Protein AF-A0A969ILG6-F1 (afdb_monomer_lite)

Radius of gyration: 17.16 Å; chains: 1; bounding box: 40×17×51 Å

Secondary structure (DSSP, 8-state):
-------HHHHHHHHHHHHHHHHHHHIIIIIHHHIIIIIS---THHHHHHHHHHHHHGGGHHHHHHHHHSSS-SHHHHHHHHHHHHHHHHHHHHHHHHHTT-HHHHHHHHHHHHT-

Foldseek 3Di:
DPPPDCDPVNVVVVVVLVVLLVVLVCCLPPVLLCCCCPVLVHDNVLSVVLLVLLVVLCVCVVVLVVVCVPDPHNVVVSVVVSVLSVQLSVQLVVLSVVCSVPVPVSSVSNSVSSND

pLDDT: mean 93.92, std 8.71, range [44.72, 98.06]

Sequence (116 aa):
MNDAAFGWPSIMRLGLVQAALGAVVVLTTSTLNRVMVIELALPAVVPGALVGLHYGIQLLRPRFGYGSDASPRRTPWIVAGMAILATGGTAAAVATAWAATDPIPGIALAAVAFAL

Structure (mmCIF, N/CA/C/O backbone):
data_AF-A0A969ILG6-F1
#
_entry.id   AF-A0A969ILG6-F1
#
loop_
_atom_site.group_PDB
_atom_site.id
_atom_site.type_symbol
_atom_site.label_atom_id
_atom_site.label_alt_id
_atom_site.label_comp_id
_atom_site.label_asym_id
_atom_site.label_entity_id
_atom_site.label_seq_id
_atom_site.pdbx_PDB_ins_code
_atom_site.Cartn_x
_atom_site.Cartn_y
_atom_site.Cartn_z
_atom_site.occupancy
_atom_site.B_iso_or_equiv
_atom_site.auth_seq_id
_atom_site.auth_comp_id
_atom_site.auth_asym_id
_atom_site.auth_atom_id
_atom_site.pdbx_PDB_model_num
ATOM 1 N N . MET A 1 1 ? 21.491 3.549 -31.336 1.00 44.72 1 MET A N 1
ATOM 2 C CA . MET A 1 1 ? 20.850 3.577 -30.007 1.00 44.72 1 MET A CA 1
ATOM 3 C C . MET A 1 1 ? 21.910 3.144 -29.015 1.00 44.72 1 MET A C 1
ATOM 5 O O . MET A 1 1 ? 22.473 2.077 -29.204 1.00 44.72 1 MET A O 1
ATOM 9 N N . ASN A 1 2 ? 22.287 4.000 -28.062 1.00 45.72 2 ASN A N 1
ATOM 10 C CA . ASN A 1 2 ? 23.213 3.598 -27.001 1.00 45.72 2 ASN A CA 1
ATOM 11 C C . ASN A 1 2 ? 22.433 2.717 -26.026 1.00 45.72 2 ASN A C 1
ATOM 13 O O . ASN A 1 2 ? 21.832 3.223 -25.079 1.00 45.72 2 ASN A O 1
ATOM 17 N N . ASP A 1 3 ? 22.402 1.417 -26.294 1.00 55.47 3 ASP A N 1
ATOM 18 C CA . ASP A 1 3 ? 21.864 0.429 -25.370 1.00 55.47 3 ASP A CA 1
ATOM 19 C C . ASP A 1 3 ? 22.852 0.313 -24.209 1.00 55.47 3 ASP A C 1
ATOM 21 O O . ASP A 1 3 ? 23.788 -0.484 -24.229 1.00 55.47 3 ASP A O 1
ATOM 25 N N . ALA A 1 4 ? 22.702 1.186 -23.209 1.00 64.56 4 ALA A N 1
ATOM 26 C CA . ALA A 1 4 ? 23.406 1.033 -21.947 1.00 64.56 4 ALA A CA 1
ATOM 27 C C . ALA A 1 4 ? 23.023 -0.340 -21.381 1.00 64.56 4 ALA A C 1
ATOM 29 O O . ALA A 1 4 ? 21.899 -0.536 -20.914 1.00 64.56 4 ALA A O 1
ATOM 30 N N . ALA A 1 5 ? 23.940 -1.301 -21.501 1.00 65.94 5 ALA A N 1
ATOM 31 C CA . ALA A 1 5 ? 23.717 -2.680 -21.107 1.00 65.94 5 ALA A CA 1
ATOM 32 C C . ALA A 1 5 ? 23.199 -2.740 -19.664 1.00 65.94 5 ALA A C 1
ATOM 34 O O . ALA A 1 5 ? 23.702 -2.051 -18.770 1.00 65.94 5 ALA A O 1
ATOM 35 N N . PHE A 1 6 ? 22.175 -3.561 -19.437 1.00 80.88 6 PHE A N 1
ATOM 36 C CA . PHE A 1 6 ? 21.646 -3.845 -18.109 1.00 80.88 6 PHE A CA 1
ATOM 37 C C . PHE A 1 6 ? 22.761 -4.437 -17.232 1.00 80.88 6 PHE A C 1
ATOM 39 O O . PHE A 1 6 ? 23.090 -5.614 -17.332 1.00 80.88 6 PHE A O 1
ATOM 46 N N . GLY A 1 7 ? 23.392 -3.590 -16.418 1.00 90.62 7 GLY A N 1
ATOM 47 C CA . GLY A 1 7 ? 24.509 -3.961 -15.549 1.00 90.62 7 GLY A CA 1
ATOM 48 C C . GLY A 1 7 ? 24.126 -4.051 -14.072 1.00 90.62 7 GLY A C 1
ATOM 49 O O . GLY A 1 7 ? 23.025 -3.667 -13.667 1.00 90.62 7 GLY A O 1
ATOM 50 N N . TRP A 1 8 ? 25.082 -4.480 -13.246 1.00 93.94 8 TRP A N 1
ATOM 51 C CA . TRP A 1 8 ? 24.955 -4.593 -11.785 1.00 93.94 8 TRP A CA 1
ATOM 52 C C . TRP A 1 8 ? 24.302 -3.386 -11.080 1.00 93.94 8 TRP A C 1
ATOM 54 O O . TRP A 1 8 ? 23.424 -3.614 -10.244 1.00 93.94 8 TRP A O 1
ATOM 64 N N . PRO A 1 9 ? 24.607 -2.115 -11.428 1.00 91.94 9 PRO A N 1
ATOM 65 C CA . PRO A 1 9 ? 23.936 -0.969 -10.807 1.00 91.94 9 PRO A CA 1
ATOM 66 C C . PRO A 1 9 ? 22.418 -0.937 -11.050 1.00 91.94 9 PRO A C 1
ATOM 68 O O . PRO A 1 9 ? 21.650 -0.524 -10.181 1.00 91.94 9 PRO A O 1
ATOM 71 N N . SER A 1 10 ? 21.962 -1.404 -12.219 1.00 91.06 10 SER A N 1
ATOM 72 C CA . SER A 1 10 ? 20.531 -1.473 -12.542 1.00 91.06 10 SER A CA 1
ATOM 73 C C . SER A 1 10 ? 19.826 -2.569 -11.746 1.00 91.06 10 SER A C 1
ATOM 75 O O . SER A 1 10 ? 18.716 -2.343 -11.264 1.00 91.06 10 SER A O 1
ATOM 77 N N . ILE A 1 11 ? 20.486 -3.718 -11.560 1.00 93.00 11 ILE A N 1
ATOM 78 C CA . ILE A 1 11 ? 19.993 -4.819 -10.719 1.00 93.00 11 ILE A CA 1
ATOM 79 C C . ILE A 1 11 ? 19.838 -4.341 -9.277 1.00 93.00 11 ILE A C 1
ATOM 81 O O . ILE A 1 11 ? 18.769 -4.497 -8.698 1.00 93.00 11 ILE A O 1
ATOM 85 N N . MET A 1 12 ? 20.868 -3.699 -8.722 1.00 95.56 12 MET A N 1
ATOM 86 C CA . MET A 1 12 ? 20.839 -3.188 -7.351 1.00 95.56 12 MET A CA 1
ATOM 87 C C . MET A 1 12 ? 19.710 -2.171 -7.145 1.00 95.56 12 MET A C 1
ATOM 89 O O . MET A 1 12 ? 18.965 -2.270 -6.174 1.00 95.56 12 MET A O 1
ATOM 93 N N . ARG A 1 13 ? 19.498 -1.252 -8.097 1.00 94.00 13 ARG A N 1
ATOM 94 C CA . ARG A 1 13 ? 18.376 -0.300 -8.052 1.00 94.00 13 ARG A CA 1
ATOM 95 C C . ARG A 1 13 ? 17.011 -0.998 -8.034 1.00 94.00 13 ARG A C 1
ATOM 97 O O . ARG A 1 13 ? 16.151 -0.618 -7.248 1.00 94.00 13 ARG A O 1
ATOM 104 N N . LEU A 1 14 ? 16.801 -2.006 -8.884 1.00 94.50 14 LEU A N 1
ATOM 105 C CA . LEU A 1 14 ? 15.550 -2.776 -8.896 1.00 94.50 14 LEU A CA 1
ATOM 106 C C . LEU A 1 14 ? 15.390 -3.635 -7.632 1.00 94.50 14 LEU A C 1
ATOM 108 O O . LEU A 1 14 ? 14.281 -3.752 -7.116 1.00 94.50 14 LEU A O 1
ATOM 112 N N . GLY A 1 15 ? 16.487 -4.175 -7.099 1.00 96.38 15 GLY A N 1
ATOM 113 C CA . GLY A 1 15 ? 16.512 -4.907 -5.834 1.00 96.38 15 GLY A CA 1
ATOM 114 C C . GLY A 1 15 ? 16.075 -4.046 -4.649 1.00 96.38 15 GLY A C 1
ATOM 115 O O . GLY A 1 15 ? 15.280 -4.499 -3.833 1.00 96.38 15 GLY A O 1
ATOM 116 N N . LEU A 1 16 ? 16.503 -2.781 -4.594 1.00 96.31 16 LEU A N 1
ATOM 117 C CA . LEU A 1 16 ? 16.055 -1.832 -3.566 1.00 96.31 16 LEU A CA 1
ATOM 118 C C . LEU A 1 16 ? 14.549 -1.553 -3.652 1.00 96.31 16 LEU A C 1
ATOM 120 O O . LEU A 1 16 ? 13.880 -1.483 -2.624 1.00 96.31 16 LEU A O 1
ATOM 124 N N . VAL A 1 17 ? 13.997 -1.448 -4.865 1.00 96.94 17 VAL A N 1
ATOM 125 C CA . VAL A 1 17 ? 12.544 -1.307 -5.061 1.00 96.94 17 VAL A CA 1
ATOM 126 C C . VAL A 1 17 ? 11.803 -2.548 -4.556 1.00 96.94 17 VAL A C 1
ATOM 128 O O . VAL A 1 17 ? 10.800 -2.414 -3.863 1.00 96.94 17 VAL A O 1
ATOM 131 N N . GLN A 1 18 ? 12.302 -3.751 -4.853 1.00 97.00 18 GLN A N 1
ATOM 132 C CA . GLN A 1 18 ? 11.703 -4.996 -4.358 1.00 97.00 18 GLN A CA 1
ATOM 133 C C . GLN A 1 18 ? 11.790 -5.120 -2.833 1.00 97.00 18 GLN A C 1
ATOM 135 O O . GLN A 1 18 ? 10.816 -5.517 -2.198 1.00 97.00 18 GLN A O 1
ATOM 140 N N . ALA A 1 19 ? 12.917 -4.728 -2.235 1.00 97.25 19 ALA A N 1
ATOM 141 C CA . ALA A 1 19 ? 13.068 -4.690 -0.785 1.00 97.25 19 ALA A CA 1
ATOM 142 C C . ALA A 1 19 ? 12.061 -3.724 -0.140 1.00 97.25 19 ALA A C 1
ATOM 144 O O . ALA A 1 19 ? 11.412 -4.081 0.841 1.00 97.25 19 ALA A O 1
ATOM 145 N N . ALA A 1 20 ? 11.874 -2.534 -0.721 1.00 96.38 20 ALA A N 1
ATOM 146 C CA . ALA A 1 20 ? 10.885 -1.567 -0.252 1.00 96.38 20 ALA A CA 1
ATOM 147 C C . ALA A 1 20 ? 9.447 -2.098 -0.377 1.00 96.38 20 ALA A C 1
ATOM 149 O O . ALA A 1 20 ? 8.667 -1.980 0.565 1.00 96.38 20 ALA A O 1
ATOM 150 N N . LEU A 1 21 ? 9.108 -2.729 -1.506 1.00 96.56 21 LEU A N 1
ATOM 151 C CA . LEU A 1 21 ? 7.799 -3.348 -1.719 1.00 96.56 21 LEU A CA 1
ATOM 152 C C . LEU A 1 21 ? 7.528 -4.429 -0.665 1.00 96.56 21 LEU A C 1
ATOM 154 O O . LEU A 1 21 ? 6.480 -4.413 -0.022 1.00 96.56 21 LEU A O 1
ATOM 158 N N . GLY A 1 22 ? 8.495 -5.321 -0.433 1.00 95.69 22 GLY A N 1
ATOM 159 C CA . GLY A 1 22 ? 8.397 -6.357 0.595 1.00 95.69 22 GLY A CA 1
ATOM 160 C C . GLY A 1 22 ? 8.233 -5.786 2.005 1.00 95.69 22 GLY A C 1
ATOM 161 O O . GLY A 1 22 ? 7.377 -6.251 2.751 1.00 95.69 22 GLY A O 1
ATOM 162 N N . ALA A 1 23 ? 8.996 -4.746 2.354 1.00 95.50 23 ALA A N 1
ATOM 163 C CA . ALA A 1 23 ? 8.920 -4.106 3.667 1.00 95.50 23 ALA A CA 1
ATOM 164 C C . ALA A 1 23 ? 7.525 -3.526 3.963 1.00 95.50 23 ALA A C 1
ATOM 166 O O . ALA A 1 23 ? 6.998 -3.728 5.057 1.00 95.50 23 ALA A O 1
ATOM 167 N N . VAL A 1 24 ? 6.904 -2.852 2.987 1.00 95.31 24 VAL A N 1
ATOM 168 C CA . VAL A 1 24 ? 5.552 -2.293 3.153 1.00 95.31 24 VAL A CA 1
ATOM 169 C C . VAL A 1 24 ? 4.499 -3.398 3.239 1.00 95.31 24 VAL A C 1
ATOM 171 O O . VAL A 1 24 ? 3.621 -3.342 4.097 1.00 95.31 24 VAL A O 1
ATOM 174 N N . VAL A 1 25 ? 4.591 -4.424 2.391 1.00 93.25 25 VAL A N 1
ATOM 175 C CA . VAL A 1 25 ? 3.604 -5.516 2.365 1.00 93.25 25 VAL A CA 1
ATOM 176 C C . VAL A 1 25 ? 3.647 -6.347 3.650 1.00 93.25 25 VAL A C 1
ATOM 178 O O . VAL A 1 25 ? 2.600 -6.683 4.195 1.00 93.25 25 VAL A O 1
ATOM 181 N N . VAL A 1 26 ? 4.837 -6.630 4.190 1.00 95.00 26 VAL A N 1
ATOM 182 C CA . VAL A 1 26 ? 4.971 -7.364 5.460 1.00 95.00 26 VAL A CA 1
ATOM 183 C C . VAL A 1 26 ? 4.283 -6.615 6.601 1.00 95.00 26 VAL A C 1
ATOM 185 O O . VAL A 1 26 ? 3.596 -7.239 7.410 1.00 95.00 26 VAL A O 1
ATOM 188 N N . LEU A 1 27 ? 4.386 -5.282 6.641 1.00 93.38 27 LEU A N 1
ATOM 189 C CA . LEU A 1 27 ? 3.735 -4.473 7.671 1.00 93.38 27 LEU A CA 1
ATOM 190 C C . LEU A 1 27 ? 2.225 -4.749 7.739 1.00 93.38 27 LEU A C 1
ATOM 192 O O . LEU A 1 27 ? 1.700 -4.981 8.828 1.00 93.38 27 LEU A O 1
ATOM 196 N N . THR A 1 28 ? 1.533 -4.759 6.599 1.00 89.88 28 THR A N 1
ATOM 197 C CA . THR A 1 28 ? 0.072 -4.917 6.551 1.00 89.88 28 THR A CA 1
ATOM 198 C C . THR A 1 28 ? -0.368 -6.361 6.784 1.00 89.88 28 THR A C 1
ATOM 200 O O . THR A 1 28 ? -1.371 -6.589 7.459 1.00 89.88 28 THR A O 1
ATOM 203 N N . THR A 1 29 ? 0.392 -7.348 6.298 1.00 90.50 29 THR A N 1
ATOM 204 C CA . THR A 1 29 ? -0.000 -8.766 6.382 1.00 90.50 29 THR A CA 1
ATOM 205 C C . THR A 1 29 ? 0.419 -9.454 7.680 1.00 90.50 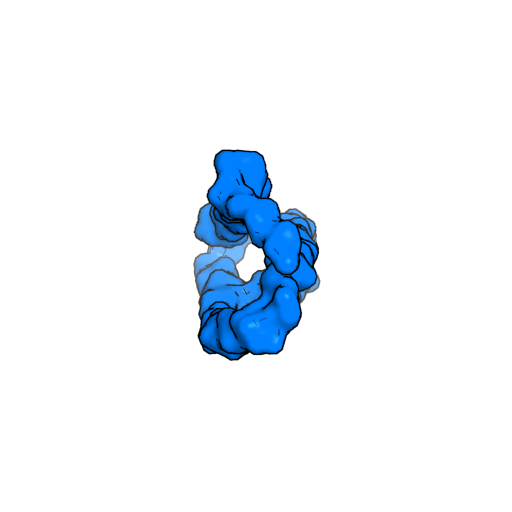29 THR A C 1
ATOM 207 O O . THR A 1 29 ? -0.199 -10.447 8.059 1.00 90.50 29 THR A O 1
ATOM 210 N N . SER A 1 30 ? 1.450 -8.957 8.375 1.00 92.44 30 SER A N 1
ATOM 211 C CA . SER A 1 30 ? 1.890 -9.523 9.658 1.00 92.44 30 SER A CA 1
ATOM 212 C C . SER A 1 30 ? 1.675 -8.571 10.825 1.00 92.44 30 SER A C 1
ATOM 214 O O . SER A 1 30 ? 0.934 -8.898 11.751 1.00 92.44 30 SER A O 1
ATOM 216 N N . THR A 1 31 ? 2.309 -7.398 10.798 1.00 95.81 31 THR A N 1
ATOM 217 C CA . THR A 1 31 ? 2.393 -6.525 11.977 1.00 95.81 31 THR A CA 1
ATOM 218 C C . THR A 1 31 ? 1.037 -5.920 12.307 1.00 95.81 31 THR A C 1
ATOM 220 O O . THR A 1 31 ? 0.539 -6.127 13.408 1.00 95.81 31 THR A O 1
ATOM 223 N N . LEU A 1 32 ? 0.392 -5.243 11.352 1.00 95.88 32 LEU A N 1
ATOM 224 C CA . LEU A 1 32 ? -0.914 -4.619 11.578 1.00 95.88 32 LEU A CA 1
ATOM 225 C C . LEU A 1 32 ? -2.011 -5.658 11.818 1.00 95.88 32 LEU A C 1
ATOM 227 O O . LEU A 1 32 ? -2.857 -5.448 12.679 1.00 95.88 32 LEU A O 1
ATOM 231 N N . ASN A 1 33 ? -1.959 -6.806 11.137 1.00 95.69 33 ASN A N 1
ATOM 232 C CA . ASN A 1 33 ? -2.874 -7.917 11.400 1.00 95.69 33 ASN A CA 1
ATOM 233 C C . ASN A 1 33 ? -2.797 -8.371 12.871 1.00 95.69 33 ASN A C 1
ATOM 235 O O . ASN A 1 33 ? -3.820 -8.486 13.545 1.00 95.69 33 ASN A O 1
ATOM 239 N N . ARG A 1 34 ? -1.579 -8.552 13.402 1.00 97.19 34 ARG A N 1
ATOM 240 C CA . ARG A 1 34 ? -1.366 -8.881 14.817 1.00 97.19 34 ARG A CA 1
ATOM 241 C C . ARG A 1 34 ? -1.883 -7.777 15.741 1.00 97.19 34 ARG A C 1
ATOM 243 O O . ARG A 1 34 ? -2.585 -8.096 16.695 1.00 97.19 34 ARG A O 1
ATOM 250 N N . VAL A 1 35 ? -1.545 -6.516 15.467 1.00 97.62 35 VAL A N 1
ATOM 251 C CA . VAL A 1 35 ? -1.969 -5.364 16.283 1.00 97.62 35 VAL A CA 1
ATOM 252 C C . VAL A 1 35 ? -3.496 -5.283 16.341 1.00 97.62 35 VAL A C 1
ATOM 254 O O . VAL A 1 35 ? -4.066 -5.202 17.423 1.00 97.62 35 VAL A O 1
ATOM 257 N N . MET A 1 36 ? -4.183 -5.394 15.202 1.00 97.56 36 MET A N 1
ATOM 258 C CA . MET A 1 36 ? -5.646 -5.342 15.145 1.00 97.56 36 MET A CA 1
ATOM 259 C C . MET A 1 36 ? -6.305 -6.454 15.968 1.00 97.56 36 MET A C 1
ATOM 261 O O . MET A 1 36 ? -7.224 -6.177 16.733 1.00 97.56 36 MET A O 1
ATOM 265 N N . VAL A 1 37 ? -5.846 -7.701 15.836 1.00 97.69 37 VAL A N 1
ATOM 266 C CA . VAL A 1 37 ? -6.488 -8.845 16.508 1.00 97.69 37 VAL A CA 1
ATOM 267 C C . VAL A 1 37 ? -6.110 -8.938 17.981 1.00 97.69 37 VAL A C 1
ATOM 269 O O . VAL A 1 37 ? -6.971 -9.160 18.826 1.00 97.69 37 VAL A O 1
ATOM 272 N N . ILE A 1 38 ? -4.818 -8.826 18.290 1.00 97.62 38 ILE A N 1
ATOM 273 C CA . ILE A 1 38 ? -4.301 -9.127 19.628 1.00 97.62 38 ILE A CA 1
ATOM 274 C C . ILE A 1 38 ? -4.320 -7.885 20.513 1.00 97.62 38 ILE A C 1
ATOM 276 O O . ILE A 1 38 ? -4.727 -7.971 21.666 1.00 97.62 38 ILE A O 1
ATOM 280 N N . GLU A 1 39 ? -3.866 -6.743 19.998 1.00 97.12 39 GLU A N 1
ATOM 281 C CA . GLU A 1 39 ? -3.657 -5.541 20.816 1.00 97.12 39 GLU A CA 1
ATOM 282 C C . GLU A 1 39 ? -4.921 -4.681 20.888 1.00 97.12 39 GLU A C 1
ATOM 284 O O . GLU A 1 39 ? -5.286 -4.217 21.963 1.00 97.12 39 GLU A O 1
ATOM 289 N N . LEU A 1 40 ? -5.625 -4.517 19.764 1.00 96.00 40 LEU A N 1
ATOM 290 C CA . LEU A 1 40 ? -6.883 -3.764 19.693 1.00 96.00 40 LEU A CA 1
ATOM 291 C C . LEU A 1 40 ? -8.125 -4.627 19.956 1.00 96.00 40 LEU A C 1
ATOM 293 O O . LEU A 1 40 ? -9.237 -4.103 19.964 1.00 96.00 40 LEU A O 1
ATOM 297 N N . ALA A 1 41 ? -7.947 -5.939 20.151 1.00 96.81 41 ALA A N 1
ATOM 298 C CA . ALA A 1 41 ? -9.023 -6.910 20.358 1.00 96.81 41 ALA A CA 1
ATOM 299 C C . ALA A 1 41 ? -10.137 -6.850 19.290 1.00 96.81 41 ALA A C 1
ATOM 301 O O . ALA A 1 41 ? -11.298 -7.169 19.566 1.00 96.81 41 ALA A O 1
ATOM 302 N N . LEU A 1 42 ? -9.802 -6.446 18.058 1.00 95.88 42 LEU A N 1
ATOM 303 C CA . LEU A 1 42 ? -10.758 -6.435 16.958 1.00 95.88 42 LEU A CA 1
ATOM 304 C C . LEU A 1 42 ? -11.057 -7.873 16.508 1.00 95.88 42 LEU A C 1
ATOM 306 O O . LEU A 1 42 ? -10.167 -8.731 16.505 1.00 95.88 42 LEU A O 1
ATOM 310 N N . PRO A 1 43 ? -12.287 -8.155 16.046 1.00 96.88 43 PRO A N 1
ATOM 311 C CA . PRO A 1 43 ? -12.607 -9.440 15.442 1.00 96.88 43 PRO A CA 1
ATOM 312 C C . PRO A 1 43 ? -11.676 -9.746 14.261 1.00 96.88 43 PRO A C 1
ATOM 314 O O . 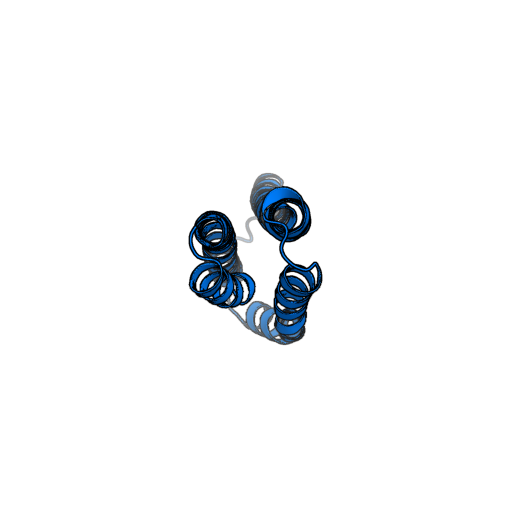PRO A 1 43 ? -11.527 -8.917 13.366 1.00 96.88 43 PRO A O 1
ATOM 317 N N . ALA A 1 44 ? -11.116 -10.959 14.197 1.00 96.25 44 ALA A N 1
ATOM 318 C CA . ALA A 1 44 ? -10.176 -11.366 13.140 1.00 96.25 44 ALA A CA 1
ATOM 319 C C . ALA A 1 44 ? -10.743 -11.261 11.709 1.00 96.25 44 ALA A C 1
ATOM 321 O O . ALA A 1 44 ? -9.988 -11.171 10.740 1.00 96.25 44 ALA A O 1
ATOM 322 N N . VAL A 1 45 ? -12.072 -11.216 11.568 1.00 97.25 45 VAL A N 1
ATOM 323 C CA . VAL A 1 45 ? -12.734 -10.946 10.285 1.00 97.25 45 VAL A CA 1
ATOM 324 C C . VAL A 1 45 ? -12.406 -9.551 9.738 1.00 97.25 45 VAL A C 1
ATOM 326 O O . VAL A 1 45 ? -12.386 -9.387 8.526 1.00 97.25 45 VAL A O 1
ATOM 329 N N . VAL A 1 46 ? -12.102 -8.564 10.592 1.00 96.31 46 VAL A N 1
ATOM 330 C CA . VAL A 1 46 ? -11.768 -7.192 10.175 1.00 96.31 46 VAL A CA 1
ATOM 331 C C . VAL A 1 46 ? -10.469 -7.165 9.360 1.00 96.31 46 VAL A C 1
ATOM 333 O O . VAL A 1 46 ? -10.542 -6.852 8.171 1.00 96.31 46 VAL A O 1
ATOM 336 N N . PRO A 1 47 ? -9.293 -7.542 9.903 1.00 96.00 47 PRO A N 1
ATOM 337 C CA . PRO A 1 47 ? -8.076 -7.580 9.098 1.00 96.00 47 PRO A CA 1
ATOM 338 C C . PRO A 1 47 ? -8.159 -8.617 7.972 1.00 96.00 47 PRO A C 1
ATOM 340 O O . PRO A 1 47 ? -7.642 -8.365 6.887 1.00 96.00 47 PRO A O 1
ATOM 343 N N . GLY A 1 48 ? -8.863 -9.739 8.172 1.00 96.38 48 GLY A N 1
ATOM 344 C CA . GLY A 1 48 ? -9.107 -10.720 7.111 1.00 96.38 48 GLY A CA 1
ATOM 345 C C . GLY A 1 48 ? -9.837 -10.123 5.902 1.00 96.38 48 GLY A C 1
ATOM 346 O O . GLY A 1 48 ? -9.430 -10.350 4.763 1.00 96.38 48 GLY A O 1
ATOM 347 N N . ALA A 1 49 ? -10.867 -9.307 6.134 1.00 97.38 49 ALA A N 1
ATOM 348 C CA . ALA A 1 49 ? -11.598 -8.610 5.080 1.00 97.38 49 ALA A CA 1
ATOM 349 C C . ALA A 1 49 ? -10.749 -7.522 4.406 1.00 97.38 49 ALA A C 1
ATOM 351 O O . ALA A 1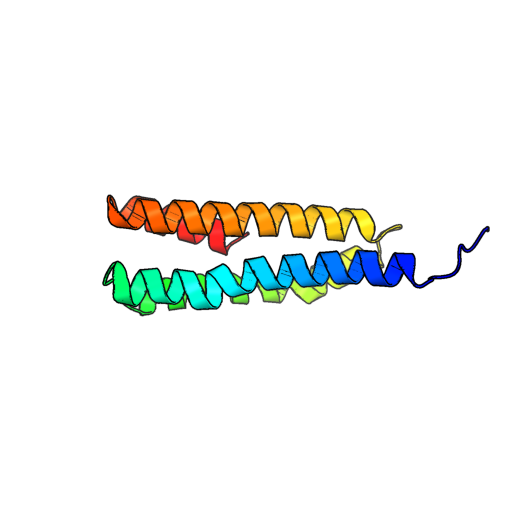 49 ? -10.783 -7.407 3.183 1.00 97.38 49 ALA A O 1
ATOM 352 N N . LEU A 1 50 ? -9.953 -6.764 5.170 1.00 96.88 50 LEU A N 1
ATOM 353 C CA . LEU A 1 50 ? -9.040 -5.749 4.626 1.00 96.88 50 LEU A CA 1
ATOM 354 C C . LEU A 1 50 ? -7.972 -6.371 3.712 1.00 96.88 50 LEU A C 1
ATOM 356 O O . LEU A 1 50 ? -7.746 -5.904 2.596 1.00 96.88 50 LEU A O 1
ATOM 360 N N . VAL A 1 51 ? -7.352 -7.469 4.148 1.00 95.50 51 VAL A N 1
ATOM 361 C CA . VAL A 1 51 ? -6.391 -8.231 3.338 1.00 95.50 51 VAL A CA 1
ATOM 362 C C . VAL A 1 51 ? -7.083 -8.865 2.126 1.00 95.50 51 VAL A C 1
ATOM 364 O O . VAL A 1 51 ? -6.538 -8.846 1.023 1.00 95.50 51 VAL A O 1
ATOM 367 N N . GLY A 1 52 ? -8.306 -9.374 2.297 1.00 96.25 52 GLY A N 1
ATOM 368 C CA . GLY A 1 52 ? -9.132 -9.889 1.205 1.00 96.25 52 GLY A CA 1
ATOM 369 C C . GLY A 1 52 ? -9.430 -8.832 0.138 1.00 96.25 52 GLY A C 1
ATOM 370 O O . GLY A 1 52 ? -9.274 -9.109 -1.049 1.00 96.25 52 GLY A O 1
ATOM 371 N N . LEU A 1 53 ? -9.779 -7.608 0.545 1.00 96.19 53 LEU A N 1
ATOM 372 C CA . LEU A 1 53 ? -9.956 -6.460 -0.348 1.00 96.19 53 LEU A CA 1
ATOM 373 C C . LEU A 1 53 ? -8.666 -6.157 -1.120 1.00 96.19 53 LEU A C 1
ATOM 375 O O . LEU A 1 53 ? -8.695 -6.055 -2.348 1.00 96.19 53 LEU A O 1
ATOM 379 N N . HIS A 1 54 ? -7.534 -6.090 -0.415 1.00 94.88 54 HIS A N 1
ATOM 380 C CA . HIS A 1 54 ? -6.227 -5.841 -1.018 1.00 94.88 54 HIS A CA 1
ATOM 381 C C . HIS A 1 54 ? -5.867 -6.898 -2.077 1.00 94.88 54 HIS A C 1
ATOM 383 O O . HIS A 1 54 ? -5.441 -6.561 -3.182 1.00 94.88 54 HIS A O 1
ATOM 389 N N . TYR A 1 55 ? -6.084 -8.187 -1.792 1.00 93.94 55 TYR A N 1
ATOM 390 C CA . TYR A 1 55 ? -5.881 -9.253 -2.780 1.00 93.94 55 TYR A CA 1
ATOM 391 C C . TYR A 1 55 ? -6.930 -9.249 -3.898 1.00 93.94 55 TYR A C 1
ATOM 393 O O . TYR A 1 55 ? -6.603 -9.593 -5.032 1.00 93.94 55 TYR A O 1
ATOM 401 N N . GLY A 1 56 ? -8.160 -8.813 -3.629 1.00 96.06 56 GLY A N 1
ATOM 402 C CA . GLY A 1 56 ? -9.198 -8.653 -4.647 1.00 96.06 56 GLY A CA 1
ATOM 403 C C . GLY A 1 56 ? -8.781 -7.668 -5.741 1.00 96.06 56 GLY A C 1
ATOM 404 O O . GLY A 1 56 ? -8.895 -7.967 -6.928 1.00 96.06 56 GLY A O 1
ATOM 405 N N . ILE A 1 57 ? -8.192 -6.532 -5.365 1.00 94.62 57 ILE A N 1
ATOM 406 C CA . ILE A 1 57 ? -7.683 -5.533 -6.323 1.00 94.62 57 ILE A CA 1
ATOM 407 C C . ILE A 1 57 ? -6.531 -6.091 -7.165 1.00 94.62 57 ILE A C 1
ATOM 409 O O . ILE A 1 57 ? -6.365 -5.724 -8.330 1.00 94.62 57 ILE A O 1
ATOM 413 N N . GLN A 1 58 ? -5.767 -7.049 -6.635 1.00 94.44 58 GLN A N 1
ATOM 414 C CA . GLN A 1 58 ? -4.671 -7.679 -7.371 1.00 94.44 58 GLN A CA 1
ATOM 415 C C . GLN A 1 58 ? -5.127 -8.513 -8.576 1.00 94.44 58 GLN A C 1
ATOM 417 O O . GLN A 1 58 ? -4.298 -8.816 -9.435 1.00 94.44 58 GLN A O 1
ATOM 422 N N . LEU A 1 59 ? -6.425 -8.791 -8.732 1.00 96.38 59 LEU A N 1
ATOM 423 C CA . LEU A 1 59 ? -6.985 -9.308 -9.988 1.00 96.38 59 LEU A CA 1
ATOM 424 C C . LEU A 1 59 ? -6.731 -8.365 -11.179 1.00 96.38 59 LEU A C 1
ATOM 426 O O . LEU A 1 59 ? -6.756 -8.805 -12.325 1.00 96.38 59 LEU A O 1
ATOM 430 N N . LEU A 1 60 ? -6.427 -7.086 -10.928 1.00 95.19 60 LEU A N 1
ATOM 431 C CA . LEU A 1 60 ? -6.052 -6.104 -11.947 1.00 95.19 60 LEU A CA 1
ATOM 432 C C . LEU A 1 60 ? -4.580 -6.200 -12.388 1.00 95.19 60 LEU A C 1
ATOM 434 O O . LEU A 1 60 ? -4.205 -5.559 -13.373 1.00 95.19 60 LEU A O 1
ATOM 438 N N . ARG A 1 61 ? -3.743 -7.018 -11.725 1.00 94.44 61 ARG A N 1
ATOM 439 C CA . ARG A 1 61 ? -2.322 -7.210 -12.082 1.00 94.44 61 ARG A CA 1
ATOM 440 C C . ARG A 1 61 ? -2.097 -7.520 -13.574 1.00 94.44 61 ARG A C 1
ATOM 442 O O . ARG A 1 61 ? -1.185 -6.911 -14.131 1.00 94.44 61 ARG A O 1
ATOM 449 N N . PRO A 1 62 ? -2.900 -8.360 -14.265 1.00 96.50 62 PRO A N 1
ATOM 450 C CA . PRO A 1 62 ? -2.728 -8.603 -15.701 1.00 96.50 62 PRO A CA 1
ATOM 451 C C . PRO A 1 62 ? -2.905 -7.336 -16.543 1.00 96.50 62 PRO A C 1
ATOM 453 O O . PRO A 1 62 ? -2.142 -7.095 -17.477 1.00 96.50 62 PRO A O 1
ATOM 456 N N . ARG A 1 63 ? -3.875 -6.486 -16.181 1.00 95.12 63 ARG A N 1
ATOM 457 C CA . ARG A 1 63 ? -4.131 -5.224 -16.881 1.00 95.12 63 ARG A CA 1
ATOM 458 C C . ARG A 1 63 ? -2.990 -4.232 -16.675 1.00 95.12 63 ARG A C 1
ATOM 460 O O . ARG A 1 63 ? -2.564 -3.599 -17.638 1.00 95.12 63 ARG A O 1
ATOM 467 N N 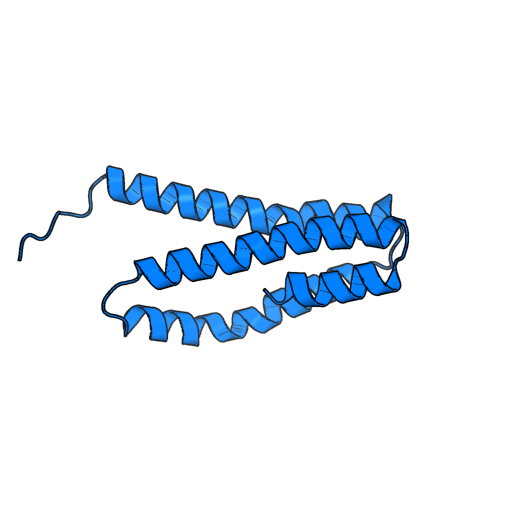. PHE A 1 64 ? -2.490 -4.099 -15.447 1.00 94.31 64 PHE A N 1
ATOM 468 C CA . PHE A 1 64 ? -1.342 -3.233 -15.162 1.00 94.31 64 PHE A CA 1
ATOM 469 C C . PHE A 1 64 ? -0.062 -3.744 -15.831 1.00 94.31 64 PHE A C 1
ATOM 471 O O . PHE A 1 64 ? 0.692 -2.942 -16.376 1.00 94.31 64 PHE A O 1
ATOM 478 N N . GLY A 1 65 ? 0.140 -5.065 -15.871 1.00 94.44 65 GLY A N 1
ATOM 479 C CA . GLY A 1 65 ? 1.233 -5.702 -16.606 1.00 94.44 65 GLY A CA 1
ATOM 480 C C . GLY A 1 65 ? 1.200 -5.340 -18.089 1.00 94.44 65 GLY A C 1
ATOM 481 O O . GLY A 1 65 ? 2.132 -4.701 -18.575 1.00 94.44 65 GLY A O 1
ATOM 482 N N . TYR A 1 66 ? 0.076 -5.614 -18.761 1.00 96.25 66 TYR A N 1
ATOM 483 C CA . TYR A 1 66 ? -0.132 -5.248 -20.166 1.00 96.25 66 TYR A CA 1
ATOM 484 C C . TYR A 1 66 ? 0.060 -3.745 -20.422 1.00 96.25 66 TYR A C 1
ATOM 486 O O . TYR A 1 66 ? 0.752 -3.358 -21.360 1.00 96.25 66 TYR A O 1
ATOM 494 N N . GLY A 1 67 ? -0.500 -2.879 -19.569 1.00 95.12 67 GLY A N 1
ATOM 495 C CA . GLY A 1 67 ? -0.333 -1.427 -19.691 1.00 95.12 67 GLY A CA 1
ATOM 496 C C . GLY A 1 67 ? 1.126 -0.980 -19.559 1.00 95.12 67 GLY A C 1
ATOM 497 O O . GLY A 1 67 ? 1.576 -0.100 -20.297 1.00 95.12 67 GLY A O 1
ATOM 498 N N . SER A 1 68 ? 1.883 -1.610 -18.660 1.00 95.69 68 SER A N 1
ATOM 499 C CA . SER A 1 68 ? 3.308 -1.331 -18.473 1.00 95.69 68 SER A CA 1
ATOM 500 C C . SER A 1 68 ? 4.171 -1.817 -19.639 1.00 95.69 68 SER A C 1
ATOM 502 O O . SER A 1 68 ? 5.143 -1.146 -19.987 1.00 95.69 68 SER A O 1
ATOM 504 N N . ASP A 1 69 ? 3.791 -2.929 -20.272 1.00 95.06 69 ASP A N 1
ATOM 505 C CA . ASP A 1 69 ? 4.471 -3.487 -21.442 1.00 95.06 69 ASP A CA 1
ATOM 506 C C . ASP A 1 69 ? 4.177 -2.680 -22.715 1.00 95.06 69 ASP A C 1
ATOM 508 O O . ASP A 1 69 ? 5.070 -2.483 -23.535 1.00 95.06 69 ASP A O 1
ATOM 512 N N . ALA A 1 70 ? 2.956 -2.156 -22.857 1.00 95.44 70 ALA A N 1
ATOM 513 C CA . ALA A 1 70 ? 2.572 -1.277 -23.963 1.00 95.44 70 ALA A CA 1
ATOM 514 C C . ALA A 1 70 ? 3.134 0.156 -23.830 1.00 95.44 70 ALA A C 1
ATOM 516 O O . ALA A 1 70 ? 3.021 0.961 -24.756 1.00 95.44 70 ALA A O 1
ATOM 517 N N . SER A 1 71 ? 3.721 0.502 -22.680 1.00 91.94 71 SER A N 1
ATOM 518 C CA . SER A 1 71 ? 4.272 1.833 -22.420 1.00 91.94 71 SER A CA 1
ATOM 519 C C . SER A 1 71 ? 5.720 1.969 -22.913 1.00 91.94 71 SER A C 1
ATOM 521 O O . SER A 1 71 ? 6.507 1.037 -22.756 1.00 91.94 71 SER A O 1
ATOM 523 N N . PRO A 1 72 ? 6.154 3.155 -23.391 1.00 91.19 72 PRO A N 1
ATOM 524 C CA . PRO A 1 72 ? 7.532 3.357 -23.856 1.00 91.19 72 PRO A CA 1
ATOM 525 C C . PRO A 1 72 ? 8.611 3.116 -22.787 1.00 91.19 72 PRO A C 1
ATOM 527 O O . PRO A 1 72 ? 9.760 2.824 -23.115 1.00 91.19 72 PRO A O 1
ATOM 530 N N . ARG A 1 73 ? 8.277 3.296 -21.499 1.00 92.44 73 ARG A N 1
ATOM 531 C CA . ARG A 1 73 ? 9.172 3.067 -20.351 1.00 92.44 73 ARG A CA 1
ATOM 532 C C . ARG A 1 73 ? 8.379 2.545 -19.152 1.00 92.44 73 ARG A C 1
ATOM 534 O O . ARG A 1 73 ? 7.300 3.052 -18.857 1.00 92.44 73 ARG A O 1
ATOM 541 N N . ARG A 1 74 ? 8.967 1.606 -18.399 1.00 92.56 74 ARG A N 1
ATOM 542 C CA . ARG A 1 74 ? 8.368 1.006 -17.184 1.00 92.56 74 ARG A CA 1
ATOM 543 C C . ARG A 1 74 ? 8.598 1.822 -15.908 1.00 92.56 74 ARG A C 1
ATOM 545 O O . ARG A 1 74 ? 7.870 1.666 -14.937 1.00 92.56 74 ARG A O 1
ATOM 552 N N . THR A 1 75 ? 9.590 2.712 -15.898 1.00 93.50 75 THR A N 1
ATOM 553 C CA . THR A 1 75 ? 9.921 3.561 -14.741 1.00 93.50 75 THR A CA 1
ATOM 554 C C . THR A 1 75 ? 8.728 4.335 -14.157 1.00 93.50 75 THR A C 1
ATOM 556 O O . THR A 1 75 ? 8.570 4.276 -12.940 1.00 93.50 75 THR A O 1
ATOM 559 N N . PRO A 1 76 ? 7.865 5.020 -14.942 1.00 95.12 76 PRO A N 1
ATOM 560 C CA . PRO A 1 76 ? 6.705 5.712 -14.373 1.00 95.12 76 PRO A CA 1
ATOM 561 C C . PRO A 1 76 ? 5.721 4.756 -13.689 1.00 95.12 76 PRO A C 1
ATOM 563 O O . PRO A 1 76 ? 5.193 5.104 -12.641 1.00 95.12 76 PRO A O 1
ATOM 566 N N . TRP A 1 77 ? 5.534 3.537 -14.209 1.00 96.56 77 TRP A N 1
ATOM 567 C CA . TRP A 1 77 ? 4.696 2.514 -13.572 1.00 96.56 77 TRP A CA 1
ATOM 568 C C . TRP A 1 77 ? 5.266 2.051 -12.232 1.00 96.56 77 TRP A C 1
ATOM 570 O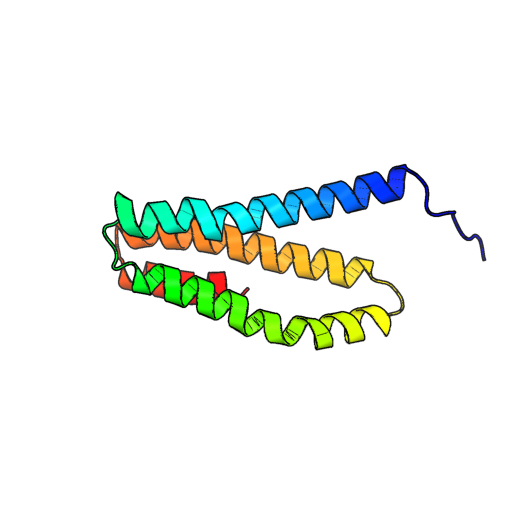 O . TRP A 1 77 ? 4.521 1.912 -11.266 1.00 96.56 77 TRP A O 1
ATOM 580 N N . ILE A 1 78 ? 6.587 1.861 -12.155 1.00 95.94 78 ILE A N 1
ATOM 581 C CA . ILE A 1 78 ? 7.266 1.497 -10.904 1.00 95.94 78 ILE A CA 1
ATOM 582 C C . ILE A 1 78 ? 7.113 2.618 -9.871 1.00 95.94 78 ILE A C 1
ATOM 584 O O . ILE A 1 78 ? 6.729 2.353 -8.738 1.00 95.94 78 ILE A O 1
ATOM 588 N N . VAL A 1 79 ? 7.391 3.868 -10.252 1.00 96.38 79 VAL A N 1
ATOM 589 C CA . VAL A 1 79 ? 7.313 5.015 -9.333 1.00 96.38 79 VAL A CA 1
ATOM 590 C C . VAL A 1 79 ? 5.876 5.260 -8.877 1.00 96.38 79 VAL A C 1
ATOM 592 O O . VAL A 1 79 ? 5.653 5.433 -7.683 1.00 96.38 79 VAL A O 1
ATOM 595 N N . ALA A 1 80 ? 4.904 5.225 -9.792 1.00 96.31 80 ALA A N 1
ATOM 596 C CA . ALA A 1 80 ? 3.493 5.383 -9.451 1.00 96.31 80 ALA A CA 1
ATOM 597 C C . ALA A 1 80 ? 3.012 4.262 -8.520 1.00 96.31 80 ALA A C 1
ATOM 599 O O . ALA A 1 80 ? 2.397 4.546 -7.497 1.00 96.31 80 ALA A O 1
ATOM 600 N N . GLY A 1 81 ? 3.354 3.006 -8.822 1.00 96.44 81 GLY A N 1
ATOM 601 C CA . GLY A 1 81 ? 3.021 1.868 -7.966 1.00 96.44 81 GLY A CA 1
ATOM 602 C C . GLY A 1 81 ? 3.639 1.983 -6.572 1.00 96.44 81 GLY A C 1
ATOM 603 O O . GLY A 1 81 ? 2.949 1.773 -5.581 1.00 96.44 81 GLY A O 1
ATOM 604 N N . MET A 1 82 ? 4.909 2.387 -6.475 1.00 97.44 82 MET A N 1
ATOM 605 C CA . MET A 1 82 ? 5.567 2.606 -5.184 1.00 97.44 82 MET A CA 1
ATOM 606 C C . MET A 1 82 ? 4.964 3.773 -4.403 1.00 97.44 82 MET A C 1
ATOM 608 O O . MET A 1 82 ? 4.849 3.674 -3.186 1.00 97.44 82 MET A O 1
ATOM 612 N N . ALA A 1 83 ? 4.577 4.860 -5.077 1.00 97.81 83 ALA A N 1
ATOM 613 C CA . ALA A 1 83 ? 3.914 5.988 -4.434 1.00 97.81 83 ALA A CA 1
ATOM 614 C C . ALA A 1 83 ? 2.570 5.557 -3.835 1.00 97.81 83 ALA A C 1
ATOM 616 O O . ALA A 1 83 ? 2.342 5.775 -2.649 1.00 97.81 83 ALA A O 1
ATOM 617 N N . ILE A 1 84 ? 1.734 4.871 -4.622 1.00 97.06 84 ILE A N 1
ATOM 618 C CA . ILE A 1 84 ? 0.443 4.342 -4.165 1.00 97.06 84 ILE A CA 1
ATOM 619 C C . ILE A 1 84 ? 0.647 3.384 -2.983 1.00 97.06 84 ILE A C 1
ATOM 621 O O . ILE A 1 84 ? 0.043 3.583 -1.932 1.00 97.06 84 ILE A O 1
ATOM 625 N N . LEU A 1 85 ? 1.558 2.414 -3.113 1.00 96.44 85 LEU A N 1
ATOM 626 C CA . LEU A 1 85 ? 1.837 1.424 -2.072 1.00 96.44 85 LEU A CA 1
ATOM 627 C C . LEU A 1 85 ? 2.345 2.067 -0.774 1.00 96.44 85 LEU A C 1
ATOM 629 O O . LEU A 1 85 ? 1.899 1.708 0.313 1.00 96.44 85 LEU A O 1
ATOM 633 N N . ALA A 1 86 ? 3.279 3.017 -0.862 1.00 97.00 86 ALA A N 1
ATOM 634 C CA . ALA A 1 86 ? 3.831 3.694 0.309 1.00 97.00 86 ALA A CA 1
ATOM 635 C C . ALA A 1 86 ? 2.782 4.572 1.005 1.00 97.00 86 ALA A C 1
ATOM 637 O O . ALA A 1 86 ? 2.719 4.595 2.238 1.00 97.00 86 ALA A O 1
ATOM 638 N N . THR A 1 87 ? 1.936 5.261 0.235 1.00 98.06 87 THR A N 1
ATOM 639 C CA . THR A 1 87 ? 0.799 6.011 0.775 1.00 98.06 87 THR A CA 1
ATOM 640 C C . THR A 1 87 ? -0.198 5.074 1.453 1.00 98.06 87 THR A C 1
ATOM 642 O O . THR A 1 87 ? -0.568 5.341 2.594 1.00 98.06 87 THR A O 1
ATOM 645 N N . GLY A 1 88 ? -0.564 3.958 0.816 1.00 97.69 88 GLY A N 1
ATOM 646 C CA . GLY A 1 88 ? -1.450 2.939 1.383 1.00 97.69 88 GLY A CA 1
ATOM 647 C C . GLY A 1 88 ? -0.912 2.352 2.686 1.00 97.69 88 GLY A C 1
ATOM 648 O O . GLY A 1 88 ? -1.592 2.386 3.707 1.00 97.69 88 GLY A O 1
ATOM 649 N N . GLY A 1 89 ? 0.349 1.913 2.706 1.00 97.00 89 GLY A N 1
ATOM 650 C CA . GLY A 1 89 ? 0.988 1.366 3.908 1.00 97.00 89 GLY A CA 1
ATOM 651 C C . GLY A 1 89 ? 1.086 2.371 5.061 1.00 97.00 89 GLY A C 1
ATOM 652 O O . GLY A 1 89 ? 0.803 2.031 6.210 1.00 97.00 89 GLY A O 1
ATOM 653 N N . THR A 1 90 ? 1.426 3.628 4.760 1.00 97.69 90 THR A N 1
ATOM 654 C CA . THR A 1 90 ? 1.480 4.698 5.770 1.00 97.69 90 THR A CA 1
ATOM 655 C C . THR A 1 90 ? 0.085 5.016 6.306 1.00 97.69 90 THR A C 1
ATOM 657 O O . THR A 1 90 ? -0.112 5.081 7.519 1.00 97.69 90 THR A O 1
ATOM 660 N N . ALA A 1 91 ? -0.905 5.156 5.420 1.00 98.06 91 ALA A N 1
ATOM 661 C CA . ALA A 1 91 ? -2.292 5.390 5.802 1.00 98.06 91 ALA A CA 1
ATOM 662 C C . ALA A 1 91 ? -2.860 4.221 6.618 1.00 98.06 91 ALA A C 1
ATOM 664 O O . ALA A 1 91 ? -3.580 4.461 7.578 1.00 98.06 91 ALA A O 1
ATOM 665 N N . ALA A 1 92 ? -2.488 2.976 6.309 1.00 97.88 92 ALA A N 1
ATOM 666 C CA . ALA A 1 92 ? -2.895 1.795 7.067 1.00 97.88 92 ALA A CA 1
ATOM 667 C C . ALA A 1 92 ? -2.325 1.805 8.493 1.00 97.88 92 ALA A C 1
ATOM 669 O O . ALA A 1 92 ? -3.037 1.475 9.444 1.00 97.88 92 ALA A O 1
ATOM 670 N N . ALA A 1 93 ? -1.069 2.229 8.666 1.00 97.25 93 ALA A N 1
ATOM 671 C CA . ALA A 1 93 ? -0.473 2.399 9.989 1.00 97.25 93 ALA A CA 1
ATOM 672 C C . ALA A 1 93 ? -1.199 3.489 10.800 1.00 97.25 93 ALA A C 1
ATOM 674 O O . ALA A 1 93 ? -1.581 3.248 11.945 1.00 97.25 93 ALA A O 1
ATOM 675 N N . VAL A 1 94 ? -1.464 4.650 10.187 1.00 98.06 94 VAL A N 1
ATOM 676 C CA . VAL A 1 94 ? -2.238 5.742 10.808 1.00 98.06 94 VAL A CA 1
ATOM 677 C C . VAL A 1 94 ? -3.653 5.285 11.167 1.00 98.06 94 VAL A C 1
ATOM 679 O O . VAL A 1 94 ? -4.110 5.520 12.280 1.00 98.06 94 VAL A O 1
ATOM 682 N N . ALA A 1 95 ? -4.330 4.587 10.257 1.00 97.69 95 ALA A N 1
ATOM 683 C CA . ALA A 1 95 ? -5.675 4.060 10.455 1.00 97.69 95 ALA A CA 1
ATOM 684 C C . ALA A 1 95 ? -5.742 3.057 11.612 1.00 97.69 95 ALA A C 1
ATOM 686 O O . ALA A 1 95 ? -6.661 3.114 12.424 1.00 97.69 95 ALA A O 1
ATOM 687 N N . THR A 1 96 ? -4.743 2.176 11.722 1.00 96.94 96 THR A N 1
ATOM 688 C CA . THR A 1 96 ? -4.653 1.197 12.816 1.00 96.94 96 THR A CA 1
ATOM 689 C C . THR A 1 96 ? -4.429 1.891 14.156 1.00 96.94 96 THR A C 1
ATOM 691 O O . THR A 1 96 ? -5.089 1.556 15.134 1.00 96.94 96 THR A O 1
ATOM 694 N N . ALA A 1 97 ? -3.548 2.894 14.203 1.00 97.06 97 ALA A N 1
ATOM 695 C CA . ALA A 1 97 ? -3.343 3.693 15.407 1.00 97.06 97 ALA A CA 1
ATOM 696 C C . ALA A 1 97 ? -4.610 4.472 15.801 1.00 97.06 97 ALA A C 1
ATOM 698 O O . ALA A 1 97 ? -4.946 4.546 16.979 1.00 97.06 97 ALA A O 1
ATOM 699 N N . TRP A 1 98 ? -5.345 5.012 14.825 1.00 98.00 98 TRP A N 1
ATOM 700 C CA . TRP A 1 98 ? -6.599 5.725 15.074 1.00 98.00 98 TRP A CA 1
ATOM 701 C C . TRP A 1 98 ? -7.717 4.788 15.548 1.00 98.00 98 TRP A C 1
ATOM 703 O O . TRP A 1 98 ? -8.477 5.142 16.447 1.00 98.00 98 TRP A O 1
ATOM 713 N N . ALA A 1 99 ? -7.766 3.555 15.039 1.00 97.25 99 ALA A N 1
ATOM 714 C CA . ALA A 1 99 ? -8.730 2.552 15.484 1.00 97.25 99 ALA A CA 1
ATOM 715 C C . ALA A 1 99 ? -8.600 2.201 16.979 1.00 97.25 99 ALA A C 1
ATOM 717 O O . ALA A 1 99 ? -9.548 1.677 17.559 1.00 97.25 99 ALA A O 1
ATOM 718 N N . ALA A 1 100 ? -7.461 2.507 17.613 1.00 95.88 100 ALA A N 1
ATOM 719 C CA . ALA A 1 100 ? -7.267 2.331 19.050 1.00 95.88 100 ALA A CA 1
ATOM 720 C C . ALA A 1 100 ? -8.088 3.308 19.905 1.00 95.88 100 ALA A C 1
ATOM 722 O O . ALA A 1 100 ? -8.417 2.990 21.046 1.00 95.88 100 ALA A O 1
ATOM 723 N N . THR A 1 101 ? -8.401 4.494 19.377 1.00 96.62 101 THR A N 1
ATOM 724 C CA . THR A 1 101 ? -9.183 5.518 20.084 1.00 96.62 101 THR A CA 1
ATOM 725 C C . THR A 1 101 ? -10.602 5.634 19.543 1.00 96.62 101 THR A C 1
ATOM 727 O O . THR A 1 101 ? -11.532 5.772 20.333 1.00 96.62 101 THR A O 1
ATOM 730 N N . ASP A 1 102 ? -10.779 5.539 18.223 1.00 96.44 102 ASP A N 1
ATOM 731 C CA . ASP A 1 102 ? -12.085 5.534 17.567 1.00 96.44 102 ASP A CA 1
ATOM 732 C C . ASP A 1 102 ? -12.126 4.472 16.446 1.00 96.44 102 ASP A C 1
ATOM 734 O O . ASP A 1 102 ? -11.646 4.707 15.327 1.00 96.44 102 ASP A O 1
ATOM 738 N N . PRO A 1 103 ? -12.668 3.270 16.732 1.00 94.12 103 PRO A N 1
ATOM 739 C CA . PRO A 1 103 ? -12.600 2.132 15.819 1.00 94.12 103 PRO A CA 1
ATOM 740 C C . PRO A 1 103 ? -13.282 2.361 14.469 1.00 94.12 103 PRO A C 1
ATOM 742 O O . PRO A 1 103 ? -12.782 1.895 13.448 1.00 94.12 103 PRO A O 1
ATOM 745 N N . ILE A 1 104 ? -14.416 3.064 14.430 1.00 95.81 104 ILE A N 1
ATOM 746 C CA . ILE A 1 104 ? -15.223 3.205 13.207 1.00 95.81 104 ILE A CA 1
ATOM 747 C C . ILE A 1 104 ? -14.489 4.016 12.121 1.00 95.81 104 ILE A C 1
ATOM 749 O O . ILE A 1 104 ? -14.294 3.479 11.025 1.00 95.81 104 ILE A O 1
ATOM 753 N N . PRO A 1 105 ? -14.049 5.269 12.364 1.00 96.62 105 PRO A N 1
ATOM 754 C CA . PRO A 1 105 ? -13.301 6.035 11.372 1.00 96.62 105 PRO A CA 1
ATOM 755 C C . PRO A 1 105 ? -11.924 5.424 11.091 1.00 96.62 105 PRO A C 1
ATOM 757 O O . PRO A 1 105 ? -11.477 5.462 9.945 1.00 96.62 105 PRO A O 1
ATOM 760 N N . GLY A 1 106 ? -11.286 4.795 12.087 1.00 97.38 106 GLY A N 1
ATOM 761 C CA . GLY A 1 106 ? -10.040 4.054 11.891 1.00 97.38 106 GLY A CA 1
ATOM 762 C C . GLY A 1 106 ? -10.201 2.912 10.884 1.00 97.38 106 GLY A C 1
ATOM 763 O O . GLY A 1 106 ? -9.448 2.827 9.916 1.00 97.38 106 GLY A O 1
ATOM 764 N N . ILE A 1 107 ? -11.231 2.075 11.037 1.00 97.19 107 ILE A N 1
ATOM 765 C CA . ILE A 1 107 ? -11.523 0.974 10.104 1.00 97.19 107 ILE A CA 1
ATOM 766 C C . ILE A 1 107 ? -11.946 1.506 8.727 1.00 97.19 107 ILE A C 1
ATOM 768 O O . ILE A 1 107 ? -11.529 0.955 7.707 1.00 97.19 107 ILE A O 1
ATOM 772 N N . ALA A 1 108 ? -12.725 2.590 8.667 1.00 97.69 108 ALA A N 1
ATOM 773 C CA . ALA A 1 108 ? -13.109 3.210 7.399 1.00 97.69 108 ALA A CA 1
ATOM 774 C C . ALA A 1 108 ? -11.885 3.718 6.616 1.00 97.69 108 ALA A C 1
ATOM 776 O O . ALA A 1 108 ? -11.763 3.456 5.418 1.00 97.69 108 ALA A O 1
ATOM 777 N N . LEU A 1 109 ? -10.941 4.382 7.293 1.00 98.00 109 LEU A N 1
ATOM 778 C CA . LEU A 1 109 ? -9.679 4.797 6.682 1.00 98.00 109 LEU A CA 1
ATOM 779 C C . LEU A 1 109 ? -8.824 3.587 6.285 1.00 98.00 109 LEU A C 1
ATOM 781 O O . LEU A 1 109 ? -8.223 3.598 5.212 1.00 98.00 109 LEU A O 1
ATOM 785 N N . ALA A 1 110 ? -8.800 2.529 7.103 1.00 97.31 110 ALA A N 1
ATOM 786 C CA . ALA A 1 110 ? -8.074 1.301 6.790 1.00 97.31 110 ALA A CA 1
ATOM 787 C C . ALA A 1 110 ? -8.608 0.636 5.512 1.00 97.31 110 ALA A C 1
ATOM 789 O O . ALA A 1 110 ? -7.816 0.177 4.695 1.00 97.31 110 ALA A O 1
ATOM 790 N N . ALA A 1 111 ? -9.925 0.636 5.287 1.00 97.75 111 ALA A N 1
ATOM 791 C CA . ALA A 1 111 ? -10.518 0.103 4.060 1.00 97.75 111 ALA A CA 1
ATOM 792 C C . ALA A 1 111 ? -10.025 0.846 2.808 1.00 97.75 111 ALA A C 1
ATOM 794 O O . ALA A 1 111 ? -9.677 0.209 1.815 1.00 97.75 111 ALA A O 1
ATOM 795 N N . VAL A 1 112 ? -9.929 2.179 2.868 1.00 98.00 112 VAL A N 1
ATOM 796 C CA . VAL A 1 112 ? -9.346 2.982 1.780 1.00 98.00 112 VAL A CA 1
ATOM 797 C C . VAL A 1 112 ? -7.852 2.695 1.638 1.00 98.00 112 VAL A C 1
ATOM 799 O O . VAL A 1 112 ? -7.372 2.499 0.529 1.00 98.00 112 VAL A O 1
ATOM 802 N N . ALA A 1 113 ? -7.119 2.626 2.749 1.00 97.56 113 ALA A N 1
ATOM 803 C CA . ALA A 1 113 ? -5.676 2.412 2.748 1.00 97.56 113 ALA A CA 1
ATOM 804 C C . ALA A 1 113 ? -5.265 1.050 2.164 1.00 97.56 113 ALA A C 1
ATOM 806 O O . ALA A 1 113 ? -4.300 0.985 1.414 1.00 97.56 113 ALA A O 1
ATOM 807 N N . PHE A 1 114 ? -6.000 -0.023 2.471 1.00 96.25 114 PHE A N 1
ATOM 808 C CA . PHE A 1 114 ? -5.758 -1.364 1.920 1.00 96.25 114 PHE A CA 1
ATOM 8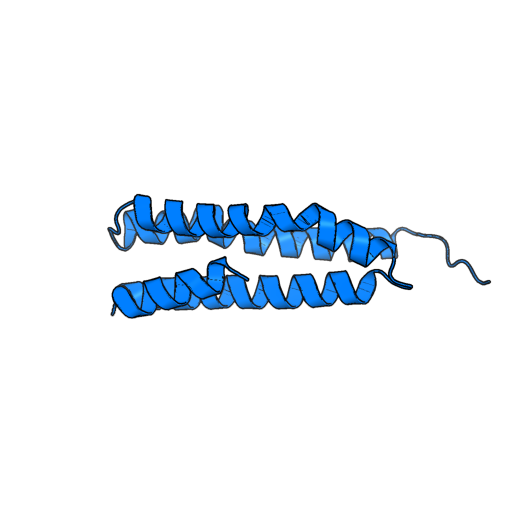09 C C . PHE A 1 114 ? -6.194 -1.499 0.454 1.00 96.25 114 PHE A C 1
ATOM 811 O O . PHE A 1 114 ? -5.787 -2.450 -0.219 1.00 96.25 114 PHE A O 1
ATOM 818 N N . ALA A 1 115 ? -7.015 -0.565 -0.037 1.00 96.06 115 ALA A N 1
ATOM 819 C CA . ALA A 1 115 ? -7.412 -0.505 -1.436 1.00 96.06 115 ALA A CA 1
ATOM 820 C C . ALA A 1 115 ? -6.370 0.173 -2.349 1.00 96.06 115 ALA A C 1
ATOM 822 O O . ALA A 1 115 ? -6.494 0.098 -3.573 1.00 96.06 115 ALA A O 1
ATOM 823 N N . LEU A 1 116 ? -5.370 0.839 -1.764 1.00 93.69 116 LEU A N 1
ATOM 824 C CA . LEU A 1 116 ? -4.221 1.422 -2.460 1.00 93.69 116 LEU A CA 1
ATOM 825 C C . LEU A 1 116 ? -3.132 0.355 -2.653 1.00 93.69 116 LEU A C 1
ATOM 827 O O . LEU A 1 116 ? -2.644 0.228 -3.797 1.00 93.69 116 LEU A O 1
#